Protein AF-A0A957G7D9-F1 (afdb_monomer)

Foldseek 3Di:
DPPVVVVVVLVVLLVVVLVVVNQSLLVQLVVCVVVVPDQLLRSVVVSVVSSVVSVVVSVVVCCVPPVDDPPCCVVVVVVCVVCVVVCCVCVPPPDDSVVSVVVSVVVNVVSVVVVVVD

Radius of gyration: 15.6 Å; Cα contacts (8 Å, |Δi|>4): 62; chains: 1; bounding box: 36×34×32 Å

pLDDT: mean 75.77, std 7.07, range [49.81, 90.19]

Mean predicted aligned error: 8.88 Å

Solvent-accessible surface area (backbone atoms only — not comparable to full-atom values): 6607 Å² total; per-residue (Å²): 130,62,70,68,59,56,51,51,53,51,50,52,47,43,53,55,21,50,74,69,69,71,40,34,27,64,61,50,36,56,51,33,50,76,69,65,75,38,56,70,73,53,28,52,52,53,24,50,53,48,28,50,53,45,50,50,52,50,50,52,50,39,57,74,75,54,75,74,73,64,98,56,49,83,69,47,50,60,52,51,51,50,52,50,50,52,49,51,52,44,58,74,74,70,55,52,71,70,56,52,46,50,53,52,51,50,52,38,52,50,50,52,49,38,66,77,76,101

Structure (mmCIF, N/CA/C/O backbone):
data_AF-A0A957G7D9-F1
#
_entry.id   AF-A0A957G7D9-F1
#
loop_
_atom_site.group_PDB
_atom_site.id
_atom_site.type_symbol
_atom_site.label_atom_id
_atom_site.label_alt_id
_atom_site.label_comp_id
_atom_site.label_asym_id
_atom_site.label_entity_id
_atom_site.label_seq_id
_atom_site.pdbx_PDB_ins_code
_atom_site.Cartn_x
_atom_site.Cartn_y
_atom_site.Cartn_z
_atom_site.occupancy
_atom_site.B_iso_or_equiv
_atom_site.auth_seq_id
_atom_site.auth_comp_id
_atom_site.a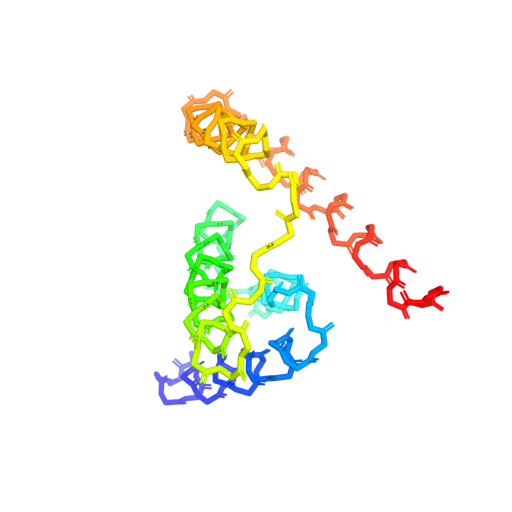uth_asym_id
_atom_site.auth_atom_id
_atom_site.pdbx_PDB_model_num
ATOM 1 N N . MET A 1 1 ? -15.044 -14.490 12.730 1.00 57.16 1 MET A N 1
ATOM 2 C CA . MET A 1 1 ? -14.709 -15.382 11.598 1.00 57.16 1 MET A CA 1
ATOM 3 C C . MET A 1 1 ? -13.715 -16.416 12.082 1.00 57.16 1 MET A C 1
ATOM 5 O O . MET A 1 1 ? -12.820 -16.035 12.832 1.00 57.16 1 MET A O 1
ATOM 9 N N . PRO A 1 2 ? -13.861 -17.691 11.706 1.00 79.69 2 PRO A N 1
ATOM 10 C CA . PRO A 1 2 ? -12.834 -18.677 11.999 1.00 79.69 2 PRO A CA 1
ATOM 11 C C . PRO A 1 2 ? -11.543 -18.348 11.230 1.00 79.69 2 PRO A C 1
ATOM 13 O O . PRO A 1 2 ? -11.594 -17.887 10.089 1.00 79.69 2 PRO A O 1
ATOM 16 N N . LEU A 1 3 ? -10.388 -18.572 11.864 1.00 77.12 3 LEU A N 1
ATOM 17 C CA . LEU A 1 3 ? -9.066 -18.159 11.367 1.00 77.12 3 LEU A CA 1
ATOM 18 C C . LEU A 1 3 ? -8.775 -18.680 9.946 1.00 77.12 3 LEU A C 1
ATOM 20 O O . LEU A 1 3 ? -8.244 -17.957 9.109 1.00 77.12 3 LEU A O 1
ATOM 24 N N . TRP A 1 4 ? -9.187 -19.915 9.656 1.00 78.06 4 TRP A N 1
ATOM 25 C CA . TRP A 1 4 ? 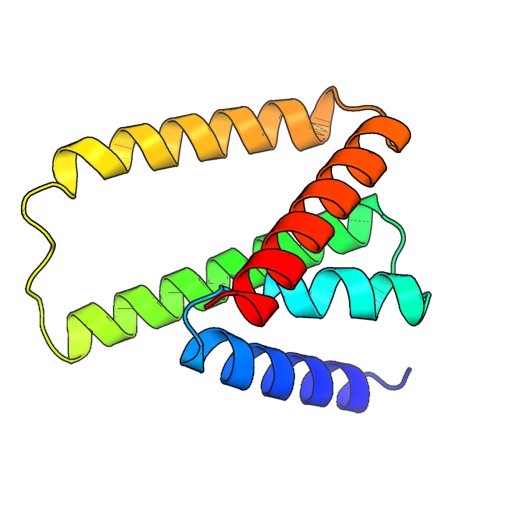-8.995 -20.553 8.353 1.00 78.06 4 TRP A CA 1
ATOM 26 C C . TRP A 1 4 ? -9.735 -19.836 7.215 1.00 78.06 4 TRP A C 1
ATOM 28 O O . TRP A 1 4 ? -9.204 -19.741 6.111 1.00 78.06 4 TRP A O 1
ATOM 38 N N . ALA A 1 5 ? -10.919 -19.267 7.476 1.00 79.06 5 ALA A N 1
ATOM 39 C CA . ALA A 1 5 ? -11.686 -18.537 6.466 1.00 79.06 5 ALA A CA 1
ATOM 40 C C . ALA A 1 5 ? -11.003 -17.211 6.120 1.00 79.06 5 ALA A C 1
ATOM 42 O O . ALA A 1 5 ? -10.901 -16.846 4.952 1.00 79.06 5 ALA A O 1
ATOM 43 N N . ALA A 1 6 ? -10.480 -16.515 7.134 1.00 75.44 6 ALA A N 1
ATOM 44 C CA . ALA A 1 6 ? -9.736 -15.274 6.943 1.00 75.44 6 ALA A CA 1
ATOM 45 C C . ALA A 1 6 ? -8.439 -15.502 6.146 1.00 75.44 6 ALA A C 1
ATOM 47 O O . ALA A 1 6 ? -8.114 -14.704 5.267 1.00 75.44 6 ALA A O 1
ATOM 48 N N . LEU A 1 7 ? -7.735 -16.610 6.408 1.00 79.31 7 LEU A N 1
ATOM 49 C CA . LEU A 1 7 ? -6.527 -16.992 5.670 1.00 79.31 7 LEU A CA 1
ATOM 50 C C . LEU A 1 7 ? -6.825 -17.309 4.199 1.00 79.31 7 LEU A C 1
ATOM 52 O O . LEU A 1 7 ? -6.126 -16.807 3.322 1.00 79.31 7 LEU A O 1
ATOM 56 N N . LEU A 1 8 ? -7.882 -18.079 3.920 1.00 83.94 8 LEU A N 1
ATOM 57 C CA . LEU A 1 8 ? -8.302 -18.395 2.549 1.00 83.94 8 LEU A CA 1
ATOM 58 C C . LEU A 1 8 ? -8.688 -17.140 1.762 1.00 83.94 8 LEU A C 1
ATOM 60 O O . LEU A 1 8 ? -8.221 -16.945 0.642 1.00 83.94 8 LEU A O 1
ATOM 64 N N . VAL A 1 9 ? -9.497 -16.263 2.358 1.00 80.12 9 VAL A N 1
ATOM 65 C CA . VAL A 1 9 ? -9.915 -15.004 1.725 1.00 80.12 9 VAL A CA 1
ATOM 66 C C . VAL A 1 9 ? -8.706 -14.102 1.460 1.00 80.12 9 VAL A C 1
ATOM 68 O O . VAL A 1 9 ? -8.567 -13.577 0.356 1.00 80.12 9 VAL A O 1
ATOM 71 N N . GLY A 1 10 ? -7.795 -13.968 2.428 1.00 76.25 10 GLY A N 1
ATOM 72 C CA . GLY A 1 10 ? -6.558 -13.202 2.254 1.00 76.25 10 GLY A CA 1
ATOM 73 C C . GLY A 1 10 ? -5.657 -13.761 1.149 1.00 76.25 10 GLY A C 1
ATOM 74 O O . GLY A 1 10 ? -5.121 -12.988 0.355 1.00 76.25 10 GLY A O 1
ATOM 75 N N . ALA A 1 11 ? -5.536 -15.089 1.052 1.00 79.56 11 ALA A N 1
ATOM 76 C CA . ALA A 1 11 ? -4.746 -15.755 0.019 1.00 79.56 11 ALA A CA 1
ATOM 77 C C . ALA A 1 11 ? -5.335 -15.548 -1.386 1.00 79.56 11 ALA A C 1
ATOM 79 O O . ALA A 1 11 ? -4.606 -15.176 -2.304 1.00 79.56 11 ALA A O 1
ATOM 80 N N . VAL A 1 12 ? -6.653 -15.717 -1.549 1.00 82.12 12 VAL A N 1
ATOM 81 C CA . VAL A 1 12 ? -7.337 -15.512 -2.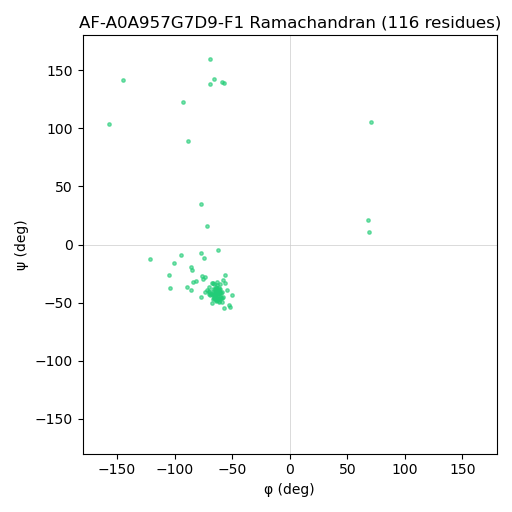837 1.00 82.12 12 VAL A CA 1
ATOM 82 C C . VAL A 1 12 ? -7.240 -14.053 -3.281 1.00 82.12 12 VAL A C 1
ATOM 84 O O . VAL A 1 12 ? -6.864 -13.784 -4.420 1.00 82.12 12 VAL A O 1
ATOM 87 N N . ILE A 1 13 ? -7.511 -13.099 -2.384 1.00 78.81 13 ILE A N 1
ATOM 88 C CA . ILE A 1 13 ? -7.410 -11.666 -2.701 1.00 78.81 13 ILE A CA 1
ATOM 89 C C . ILE A 1 13 ? -5.966 -11.279 -3.041 1.00 78.81 13 ILE A C 1
ATOM 91 O O . ILE A 1 13 ? -5.743 -10.471 -3.943 1.00 78.81 13 ILE A O 1
ATOM 95 N N . GLY A 1 14 ? -4.984 -11.861 -2.348 1.00 73.25 14 GLY A N 1
ATOM 96 C CA . GLY A 1 14 ? -3.564 -11.620 -2.613 1.00 73.25 14 GLY A CA 1
ATOM 97 C C . GLY A 1 14 ? -3.147 -12.111 -3.978 1.00 73.25 14 GLY A C 1
ATOM 98 O O . GLY A 1 14 ? -2.544 -11.360 -4.736 1.00 73.25 14 GLY A O 1
ATOM 99 N N . LEU A 1 15 ? -3.555 -13.325 -4.326 1.00 76.81 15 LEU A N 1
ATOM 100 C CA . LEU A 1 15 ? -3.259 -13.911 -5.623 1.00 76.81 15 LEU A CA 1
ATOM 101 C C . LEU A 1 15 ? -3.923 -13.121 -6.760 1.00 76.81 15 LEU A C 1
ATOM 103 O O . LEU A 1 15 ? -3.243 -12.729 -7.706 1.00 76.81 15 LEU A O 1
ATOM 107 N N . VAL A 1 16 ? -5.218 -12.807 -6.639 1.00 75.19 16 VAL A N 1
ATOM 108 C CA . VAL A 1 16 ? -5.958 -12.033 -7.652 1.00 75.19 16 VAL A CA 1
ATOM 109 C C . VAL A 1 16 ? -5.367 -10.637 -7.811 1.00 75.19 16 VAL A C 1
ATOM 111 O O . VAL A 1 16 ? -5.110 -10.191 -8.927 1.00 75.19 16 VAL A O 1
ATOM 114 N N . SER A 1 17 ? -5.102 -9.932 -6.713 1.00 70.38 17 SER A N 1
ATOM 115 C CA . SER A 1 17 ? -4.575 -8.579 -6.833 1.00 70.38 17 SER A CA 1
ATOM 116 C C . SER A 1 17 ? -3.098 -8.519 -7.212 1.00 70.38 17 SER A C 1
ATOM 118 O O . SER A 1 17 ? -2.679 -7.504 -7.775 1.00 70.38 17 SER A O 1
ATOM 120 N N . GLY A 1 18 ? -2.318 -9.547 -6.878 1.00 67.50 18 GLY A N 1
ATOM 121 C CA . GLY A 1 18 ? -0.946 -9.704 -7.344 1.00 67.50 18 GLY A CA 1
ATOM 122 C C . GLY A 1 18 ? -0.908 -9.901 -8.857 1.00 67.50 18 GLY A C 1
ATOM 123 O O . GLY A 1 18 ? -0.171 -9.194 -9.536 1.00 67.50 18 GLY A O 1
ATOM 124 N N . LEU A 1 19 ? -1.780 -10.764 -9.394 1.00 69.06 19 LEU A N 1
ATOM 125 C CA . LEU A 1 19 ? -1.943 -10.964 -10.841 1.00 69.06 19 LEU A CA 1
ATOM 126 C C . LEU A 1 19 ? -2.372 -9.687 -11.573 1.00 69.06 19 LEU A C 1
ATOM 128 O O . LEU A 1 19 ? -1.889 -9.418 -12.667 1.00 69.06 19 L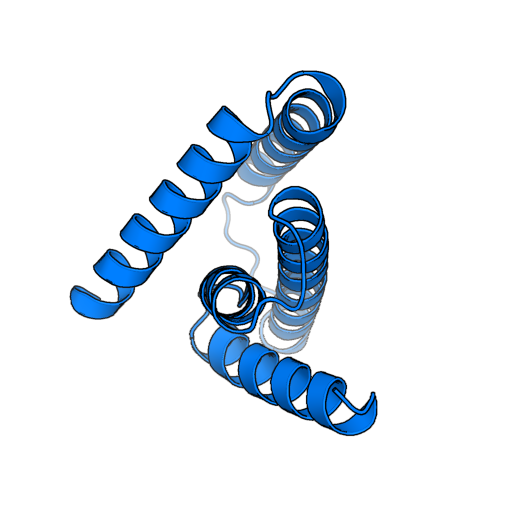EU A O 1
ATOM 132 N N . LEU A 1 20 ? -3.248 -8.883 -10.966 1.00 68.31 20 LEU A N 1
ATOM 133 C CA . LEU A 1 20 ? -3.684 -7.604 -11.537 1.00 68.31 20 LEU A CA 1
ATOM 134 C C . LEU A 1 20 ? -2.619 -6.494 -11.432 1.00 68.31 20 LEU A C 1
ATOM 136 O O . LEU A 1 20 ? -2.790 -5.432 -12.024 1.00 68.31 20 LEU A O 1
ATOM 140 N N . GLY A 1 21 ? -1.540 -6.692 -10.665 1.00 61.41 21 GLY A N 1
ATOM 141 C CA . GLY A 1 21 ? -0.482 -5.690 -10.472 1.00 61.41 21 GLY A CA 1
ATOM 142 C C . GLY A 1 21 ? -0.902 -4.454 -9.662 1.00 61.41 21 GLY A C 1
ATOM 143 O O . GLY A 1 21 ? -0.167 -3.472 -9.605 1.00 61.41 21 GLY A O 1
ATOM 144 N N . ILE A 1 22 ? -2.079 -4.485 -9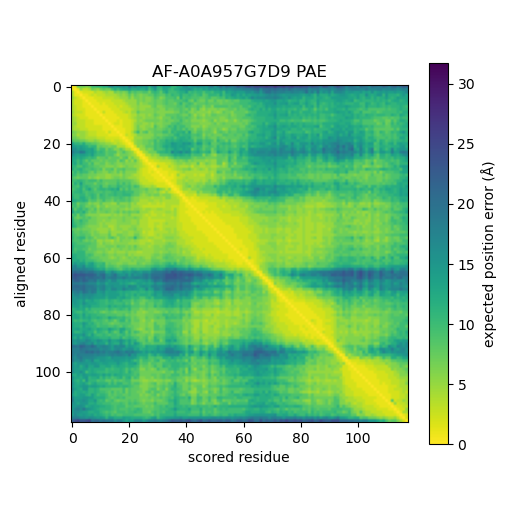.027 1.00 64.38 22 ILE A N 1
ATOM 145 C CA . ILE A 1 22 ? -2.675 -3.337 -8.320 1.00 64.38 22 ILE A CA 1
ATOM 146 C C . ILE A 1 22 ? -2.173 -3.234 -6.863 1.00 64.38 22 ILE A C 1
ATOM 148 O O . ILE A 1 22 ? -2.245 -2.169 -6.255 1.00 64.38 22 ILE A O 1
ATOM 152 N N . GLY A 1 23 ? -1.626 -4.323 -6.304 1.00 59.56 23 GLY A N 1
ATOM 153 C CA . GLY A 1 23 ? -1.270 -4.423 -4.884 1.00 59.56 23 GLY A CA 1
ATOM 154 C C . GLY A 1 23 ? -2.532 -4.490 -4.019 1.00 59.56 23 GLY A C 1
ATOM 155 O O . GLY A 1 23 ? -3.225 -3.494 -3.823 1.00 59.56 23 GLY A O 1
ATOM 156 N N . GLY A 1 24 ? -2.873 -5.670 -3.489 1.00 59.44 24 GLY A N 1
ATOM 157 C CA . GLY A 1 24 ? -4.258 -5.972 -3.068 1.00 59.44 24 GLY A CA 1
ATOM 158 C C . GLY A 1 24 ? -4.808 -5.299 -1.835 1.00 59.44 24 GLY A C 1
ATOM 159 O O . GLY A 1 24 ? -5.885 -5.663 -1.370 1.00 59.44 24 GLY A O 1
ATOM 160 N N . GLY A 1 25 ? -4.149 -4.245 -1.375 1.00 62.41 25 GLY A N 1
ATOM 161 C CA . GLY A 1 25 ? -4.726 -3.331 -0.416 1.00 62.41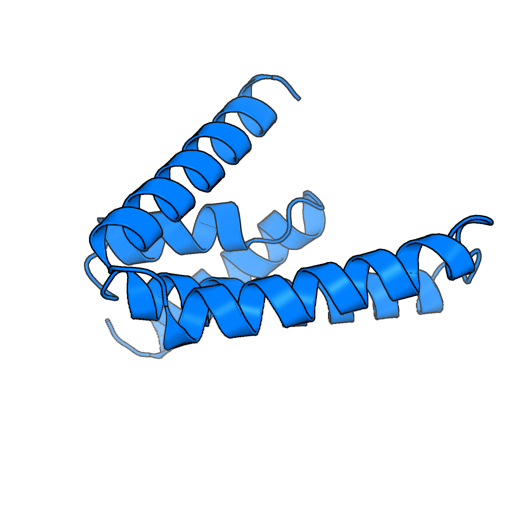 25 GLY A CA 1
ATOM 162 C C . GLY A 1 25 ? -6.038 -2.680 -0.881 1.00 62.41 25 GLY A C 1
ATOM 163 O O . GLY A 1 25 ? -6.912 -2.433 -0.048 1.00 62.41 25 GLY A O 1
ATOM 164 N N . ILE A 1 26 ? -6.221 -2.470 -2.191 1.00 67.00 26 ILE A N 1
ATOM 165 C CA . ILE A 1 26 ? -7.451 -1.871 -2.747 1.00 67.00 26 ILE A CA 1
ATOM 166 C C . ILE A 1 26 ? -8.671 -2.782 -2.537 1.00 67.00 26 ILE A C 1
ATOM 168 O O . ILE A 1 26 ? -9.760 -2.287 -2.268 1.00 67.00 26 ILE A O 1
ATOM 172 N N . PHE A 1 27 ? -8.486 -4.104 -2.572 1.00 69.69 27 PHE A N 1
ATOM 173 C CA . PHE A 1 27 ? -9.553 -5.078 -2.314 1.00 69.69 27 PHE A CA 1
ATOM 174 C C . PHE A 1 27 ? -9.688 -5.449 -0.838 1.00 69.69 27 PHE A C 1
ATOM 176 O O . PHE A 1 27 ? -10.801 -5.627 -0.345 1.00 69.69 27 PHE A O 1
ATOM 183 N N . LEU A 1 28 ? -8.572 -5.536 -0.110 1.00 71.75 28 LEU A N 1
ATOM 184 C CA . LEU A 1 28 ? -8.578 -5.947 1.294 1.00 71.75 28 LEU A CA 1
ATOM 185 C C . LEU A 1 28 ? -9.175 -4.866 2.213 1.00 71.75 28 LEU A C 1
ATOM 187 O O . LEU A 1 28 ? -9.929 -5.175 3.133 1.00 71.75 28 LEU A O 1
ATOM 191 N N . GLY A 1 29 ? -8.869 -3.592 1.943 1.00 74.31 29 GLY A N 1
ATOM 192 C CA . GLY A 1 29 ? -9.346 -2.446 2.720 1.00 74.31 29 GLY A CA 1
ATOM 193 C C . GLY A 1 29 ? -10.876 -2.320 2.846 1.00 74.31 29 GLY A C 1
ATOM 194 O O . GLY A 1 29 ? -11.379 -2.248 3.972 1.00 74.31 29 GLY A O 1
ATOM 195 N N . PRO A 1 30 ? -11.643 -2.292 1.739 1.00 69.62 30 PRO A N 1
ATOM 196 C CA . PRO A 1 30 ? -13.091 -2.179 1.782 1.00 69.62 30 PRO A CA 1
ATOM 197 C C . PRO A 1 30 ? -13.705 -3.462 2.325 1.00 69.62 30 PRO A C 1
ATOM 199 O O . PRO A 1 30 ? -14.641 -3.374 3.105 1.00 69.62 30 PRO A O 1
ATOM 202 N N . LEU A 1 31 ? -13.153 -4.633 2.004 1.00 74.50 31 LEU A N 1
ATOM 203 C CA . LEU A 1 31 ? -13.679 -5.913 2.473 1.00 74.50 31 LEU A CA 1
ATOM 204 C C . LEU A 1 31 ? -13.577 -6.045 4.001 1.00 74.50 31 LEU A C 1
ATOM 206 O O . LEU A 1 31 ? -14.550 -6.428 4.643 1.00 74.50 31 LEU A O 1
ATOM 210 N N . LEU A 1 32 ? -12.461 -5.616 4.604 1.00 74.12 32 LEU A N 1
ATOM 211 C CA . LEU A 1 32 ? -12.297 -5.560 6.064 1.00 74.12 32 LEU A CA 1
ATOM 212 C C . LEU A 1 32 ? -13.267 -4.579 6.744 1.00 74.12 32 LEU A C 1
ATOM 214 O O . LEU A 1 32 ? -13.751 -4.862 7.841 1.00 74.12 32 LEU A O 1
ATOM 218 N N . LEU A 1 33 ? -13.554 -3.439 6.105 1.00 73.06 33 LEU A N 1
ATOM 219 C CA . LEU A 1 33 ? -14.478 -2.425 6.628 1.00 73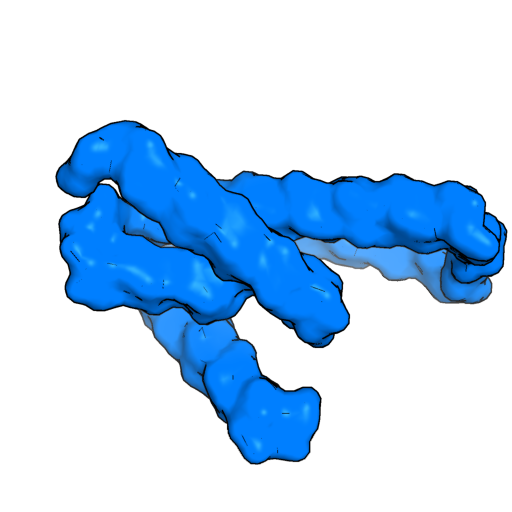.06 33 LEU A CA 1
ATOM 220 C C . LEU A 1 33 ? -15.952 -2.814 6.456 1.00 73.06 33 LEU A C 1
ATOM 222 O O . LEU A 1 33 ? -16.722 -2.678 7.402 1.00 73.06 33 LEU A O 1
ATOM 226 N N . LEU A 1 34 ? -16.340 -3.305 5.276 1.00 71.94 34 LEU A N 1
ATOM 227 C CA . LEU A 1 34 ? -17.697 -3.769 4.961 1.00 71.94 34 LEU A CA 1
ATOM 228 C C . LEU A 1 34 ? -18.073 -4.991 5.792 1.00 71.94 34 LEU A C 1
ATOM 230 O O . LEU A 1 34 ? -19.203 -5.085 6.260 1.00 71.94 34 LEU A O 1
ATOM 234 N N . ALA A 1 35 ? -17.125 -5.900 6.016 1.00 72.88 35 ALA A N 1
ATOM 235 C CA . ALA A 1 35 ? -17.356 -7.060 6.861 1.00 72.88 35 ALA A CA 1
ATOM 236 C C . ALA A 1 35 ? -17.315 -6.725 8.367 1.00 72.88 35 ALA A C 1
ATOM 238 O O . ALA A 1 35 ? -17.630 -7.582 9.192 1.00 72.88 35 ALA A O 1
ATOM 239 N N . GLY A 1 36 ? -16.936 -5.494 8.741 1.00 71.75 36 GLY A N 1
ATOM 240 C CA . GLY A 1 36 ? -16.853 -5.043 10.132 1.00 71.75 36 GLY A CA 1
ATOM 241 C C . GLY A 1 36 ? -15.747 -5.726 10.943 1.00 71.75 36 GLY A C 1
ATOM 242 O O . GLY A 1 36 ? -15.828 -5.779 12.166 1.00 71.75 36 GLY A O 1
ATOM 243 N N . TRP A 1 37 ? -14.728 -6.287 10.284 1.00 73.25 37 TRP A N 1
ATOM 244 C CA . TRP A 1 37 ? -13.697 -7.108 10.937 1.00 73.25 37 TRP A CA 1
ATOM 245 C C . TRP A 1 37 ? -12.557 -6.292 11.542 1.00 73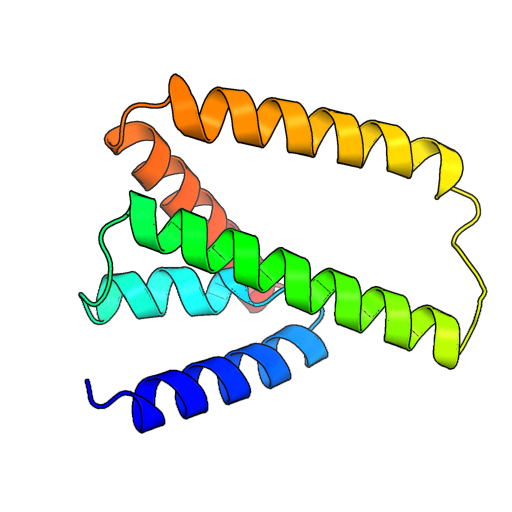.25 37 TRP A C 1
ATOM 247 O O . TRP A 1 37 ? -11.853 -6.784 12.420 1.00 73.25 37 TRP A O 1
ATOM 257 N N . ALA A 1 38 ? -12.358 -5.061 11.073 1.00 72.31 38 ALA A N 1
ATOM 258 C CA . ALA A 1 38 ? -11.300 -4.183 11.548 1.00 72.31 38 ALA A CA 1
ATOM 259 C C . ALA A 1 38 ? -11.763 -2.721 11.548 1.00 72.31 38 ALA A C 1
ATOM 261 O O . ALA A 1 38 ? -12.460 -2.264 10.640 1.00 72.31 38 ALA A O 1
ATOM 262 N N . GLY A 1 39 ? -11.348 -1.966 12.569 1.00 75.38 39 GLY A N 1
ATOM 263 C CA . GLY A 1 39 ? -11.518 -0.514 12.584 1.00 75.38 39 GLY A CA 1
ATOM 264 C C . GLY A 1 39 ? -10.609 0.161 11.554 1.00 75.38 39 GLY A C 1
ATOM 265 O O . GLY A 1 39 ? -9.580 -0.387 11.172 1.00 75.38 39 GLY A O 1
ATOM 266 N N . THR A 1 40 ? -10.923 1.393 11.149 1.00 72.19 40 THR A N 1
ATOM 267 C CA . THR A 1 40 ? -10.232 2.108 10.056 1.00 72.19 40 THR A CA 1
ATOM 268 C C . THR A 1 40 ? -8.706 2.108 10.179 1.00 72.19 40 THR A C 1
ATOM 270 O O . THR A 1 40 ? -8.001 1.865 9.203 1.00 72.19 40 THR A O 1
ATOM 273 N N . ARG A 1 41 ? -8.183 2.351 11.387 1.00 72.44 41 ARG A N 1
ATOM 274 C CA . ARG A 1 41 ? -6.736 2.365 11.659 1.00 72.44 41 ARG A CA 1
ATOM 275 C C . ARG A 1 41 ? -6.103 0.979 11.496 1.00 72.44 41 ARG A C 1
ATOM 277 O O . ARG A 1 41 ? -4.999 0.868 10.975 1.00 72.44 41 ARG A O 1
ATOM 284 N N . GLN A 1 42 ? -6.815 -0.061 11.915 1.00 76.94 42 GLN A N 1
ATOM 285 C CA . GLN A 1 42 ? -6.365 -1.446 11.838 1.00 76.94 42 GLN A CA 1
ATOM 286 C C . GLN A 1 42 ? -6.418 -1.954 10.395 1.00 76.94 42 GLN A C 1
ATOM 288 O O . GLN A 1 42 ? -5.447 -2.546 9.934 1.00 76.94 42 GLN A O 1
ATOM 293 N N . THR A 1 43 ? -7.476 -1.612 9.652 1.00 79.00 43 THR A N 1
ATOM 294 C CA . THR A 1 43 ? -7.566 -1.839 8.206 1.00 79.00 43 THR A CA 1
ATOM 295 C C . THR A 1 43 ? -6.346 -1.264 7.502 1.00 79.00 43 THR A C 1
ATOM 297 O O . THR A 1 43 ? -5.649 -2.001 6.826 1.00 79.00 43 THR A O 1
ATOM 300 N N . MET A 1 44 ? -6.004 0.007 7.730 1.00 74.00 44 MET A N 1
ATOM 301 C CA . MET A 1 44 ? -4.840 0.619 7.078 1.00 74.00 44 MET A CA 1
ATOM 302 C C . MET A 1 44 ? -3.508 -0.051 7.409 1.00 74.00 44 MET A C 1
ATOM 304 O O . MET A 1 44 ? -2.678 -0.192 6.514 1.00 74.00 44 MET A O 1
ATOM 308 N N . GLY A 1 45 ? -3.317 -0.509 8.648 1.00 80.44 45 GLY A N 1
ATOM 309 C CA . GLY A 1 45 ? -2.132 -1.283 9.019 1.00 80.44 45 GLY A CA 1
ATOM 310 C C . GLY A 1 45 ? -2.046 -2.619 8.275 1.00 80.44 45 GLY A C 1
ATOM 311 O O . GLY A 1 45 ? -1.009 -2.932 7.691 1.00 80.44 45 GLY A O 1
ATOM 312 N N . ILE A 1 46 ? -3.147 -3.377 8.241 1.00 81.38 46 ILE A N 1
ATOM 313 C CA . ILE A 1 46 ? -3.217 -4.674 7.547 1.00 81.38 46 ILE A CA 1
ATOM 314 C C . ILE A 1 46 ? -3.009 -4.479 6.041 1.00 81.38 46 ILE A C 1
ATOM 316 O O . ILE A 1 46 ? -2.204 -5.179 5.432 1.00 81.38 46 ILE A O 1
ATOM 320 N N . THR A 1 47 ? -3.683 -3.495 5.448 1.00 76.88 47 THR A N 1
ATOM 321 C CA . THR A 1 47 ? -3.561 -3.127 4.035 1.00 76.88 47 THR A CA 1
ATOM 322 C C . THR A 1 47 ? -2.118 -2.766 3.670 1.00 76.88 47 THR A C 1
ATOM 324 O O . THR A 1 47 ? -1.613 -3.243 2.657 1.00 76.88 47 THR A O 1
ATOM 327 N N . ALA A 1 48 ? -1.429 -1.969 4.494 1.00 79.44 48 ALA A N 1
ATOM 328 C CA . ALA A 1 48 ? -0.037 -1.589 4.254 1.00 79.44 48 ALA A CA 1
ATOM 329 C C . ALA A 1 48 ? 0.917 -2.792 4.330 1.00 79.44 48 ALA A C 1
ATOM 331 O O . ALA A 1 48 ? 1.741 -2.976 3.434 1.00 79.44 48 ALA A O 1
ATOM 332 N N . ALA A 1 49 ? 0.771 -3.644 5.351 1.00 83.38 49 ALA A N 1
ATOM 333 C CA . ALA A 1 49 ? 1.557 -4.873 5.472 1.00 83.38 49 ALA A CA 1
ATOM 334 C C . ALA A 1 49 ? 1.320 -5.813 4.278 1.00 83.38 49 ALA A C 1
ATOM 336 O O . ALA A 1 49 ? 2.258 -6.380 3.723 1.00 83.38 49 ALA A O 1
ATOM 337 N N . PHE A 1 50 ? 0.070 -5.926 3.835 1.00 79.25 50 PHE A N 1
ATOM 338 C CA . PHE A 1 50 ? -0.303 -6.742 2.690 1.00 79.25 50 PHE A CA 1
ATOM 339 C C . PHE A 1 50 ? 0.306 -6.236 1.378 1.00 79.25 50 PHE A C 1
ATOM 341 O O . PHE A 1 50 ? 0.831 -7.029 0.595 1.00 79.25 50 PHE A O 1
ATOM 348 N N . VAL A 1 51 ? 0.262 -4.921 1.142 1.00 79.25 51 VAL A N 1
ATOM 349 C CA . VAL A 1 51 ? 0.899 -4.291 -0.023 1.00 79.25 51 VAL A CA 1
ATOM 350 C C . VAL A 1 51 ? 2.411 -4.501 0.015 1.00 79.25 51 VAL A C 1
ATOM 352 O O . VAL A 1 51 ? 2.986 -4.851 -1.010 1.00 79.25 51 VAL A O 1
ATOM 355 N N . LEU A 1 52 ? 3.052 -4.371 1.180 1.00 82.88 52 LEU A N 1
ATOM 356 C CA . LEU A 1 52 ? 4.490 -4.605 1.329 1.00 82.88 52 LEU A CA 1
ATOM 357 C C . LEU A 1 52 ? 4.882 -6.034 0.929 1.00 82.88 52 LEU A C 1
ATOM 359 O O . LEU A 1 52 ? 5.798 -6.215 0.128 1.00 82.88 52 LEU A O 1
ATOM 363 N N . VAL A 1 53 ? 4.173 -7.039 1.451 1.00 82.81 53 VAL A N 1
ATOM 364 C CA . VAL A 1 53 ? 4.450 -8.453 1.152 1.00 82.81 53 VAL A CA 1
ATOM 365 C C . VAL A 1 53 ? 4.219 -8.761 -0.329 1.00 82.81 53 VAL A C 1
ATOM 367 O O . VAL A 1 53 ? 5.050 -9.424 -0.945 1.00 82.81 53 VAL A O 1
ATOM 370 N N . ASN A 1 54 ? 3.143 -8.241 -0.930 1.00 80.06 54 ASN A N 1
ATOM 371 C CA . ASN A 1 54 ? 2.875 -8.430 -2.360 1.00 80.06 54 ASN A CA 1
ATOM 372 C C . ASN A 1 54 ? 3.929 -7.757 -3.244 1.00 80.06 54 ASN A C 1
ATOM 374 O O . ASN A 1 54 ? 4.394 -8.364 -4.203 1.00 80.06 54 ASN A O 1
ATOM 378 N N . SER A 1 55 ? 4.344 -6.533 -2.913 1.00 77.81 55 SER A N 1
ATOM 379 C CA . SER A 1 55 ? 5.401 -5.832 -3.647 1.00 77.81 55 SER A CA 1
ATOM 380 C C . SER A 1 55 ? 6.745 -6.547 -3.528 1.00 77.81 55 SER A C 1
ATOM 382 O O . SER A 1 55 ? 7.461 -6.656 -4.519 1.00 77.81 55 SER A O 1
ATOM 384 N N . ALA A 1 56 ? 7.081 -7.081 -2.348 1.00 84.38 56 ALA A N 1
ATOM 385 C CA . ALA A 1 56 ? 8.289 -7.881 -2.156 1.00 84.38 56 ALA A CA 1
ATOM 386 C C . ALA A 1 56 ? 8.246 -9.173 -2.987 1.00 84.38 56 ALA A C 1
ATOM 388 O O . ALA A 1 56 ? 9.208 -9.481 -3.687 1.00 84.38 56 ALA A O 1
ATOM 389 N N . ALA A 1 57 ? 7.121 -9.894 -2.969 1.00 83.12 57 ALA A N 1
ATOM 390 C CA . ALA A 1 57 ? 6.930 -11.090 -3.786 1.00 83.12 57 ALA A CA 1
ATOM 391 C C . ALA A 1 57 ? 6.997 -10.777 -5.292 1.00 83.12 57 ALA A C 1
ATOM 393 O O . ALA A 1 57 ? 7.657 -11.497 -6.038 1.00 83.12 57 ALA A O 1
ATOM 394 N N . GLY A 1 58 ? 6.379 -9.677 -5.732 1.00 79.75 58 GLY A N 1
ATOM 395 C CA . GLY A 1 58 ? 6.430 -9.215 -7.119 1.00 79.75 58 GLY A CA 1
ATOM 396 C C . GLY A 1 58 ? 7.841 -8.820 -7.558 1.00 79.75 58 GLY A C 1
ATOM 397 O O . GLY A 1 58 ? 8.269 -9.189 -8.649 1.00 79.75 58 GLY A O 1
ATOM 398 N N . LEU A 1 59 ? 8.598 -8.140 -6.690 1.00 81.44 59 LEU A N 1
ATOM 399 C CA . LEU A 1 59 ? 9.994 -7.789 -6.953 1.00 81.44 59 LEU A CA 1
ATOM 400 C C . LEU A 1 59 ? 10.881 -9.037 -7.046 1.00 81.44 59 LEU A C 1
ATOM 402 O O . LEU A 1 59 ? 11.682 -9.143 -7.970 1.00 81.44 59 LEU A O 1
ATOM 406 N N . LEU A 1 60 ? 10.720 -9.996 -6.129 1.00 84.00 60 LEU A N 1
ATOM 407 C CA . LEU A 1 60 ? 11.435 -11.275 -6.182 1.00 84.00 60 LEU A CA 1
ATOM 408 C C . LEU A 1 60 ? 11.088 -12.064 -7.452 1.00 84.00 60 LEU A C 1
ATOM 410 O O . LEU A 1 60 ? 11.985 -12.608 -8.092 1.00 84.00 60 LEU A O 1
ATOM 414 N N . GLY A 1 61 ? 9.814 -12.081 -7.852 1.00 83.25 61 GLY A N 1
ATOM 415 C CA . GLY A 1 61 ? 9.371 -12.696 -9.105 1.00 83.25 61 GLY A CA 1
ATOM 416 C C . GLY A 1 61 ? 9.988 -12.037 -10.341 1.00 83.25 61 GLY 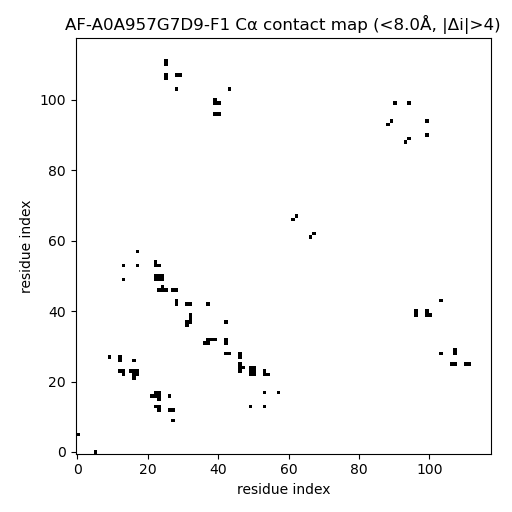A C 1
ATOM 417 O O . GLY A 1 61 ? 10.451 -12.734 -11.245 1.00 83.25 61 GLY A O 1
ATOM 418 N N . LEU A 1 62 ? 10.068 -10.702 -10.362 1.00 79.31 62 LEU A N 1
ATOM 419 C CA . LEU A 1 62 ? 10.734 -9.957 -11.432 1.00 79.31 62 LEU A CA 1
ATOM 420 C C . LEU A 1 62 ? 12.219 -10.328 -11.516 1.00 79.31 62 LEU A C 1
ATOM 422 O O . LEU A 1 62 ? 12.695 -10.695 -12.587 1.00 79.31 62 LEU A O 1
ATOM 426 N N . LEU A 1 63 ? 12.927 -10.314 -10.382 1.00 82.00 63 LEU A N 1
ATOM 427 C CA . LEU A 1 63 ? 14.344 -10.685 -10.309 1.00 82.00 63 LEU A CA 1
ATOM 428 C C . LEU A 1 63 ? 14.602 -12.134 -10.755 1.00 82.00 63 LEU A C 1
ATOM 430 O O . LEU A 1 63 ? 15.639 -12.400 -11.357 1.00 82.00 63 LEU A O 1
ATOM 434 N N . ALA A 1 64 ? 13.666 -13.052 -10.493 1.00 82.06 64 ALA A N 1
ATOM 435 C CA . ALA A 1 64 ? 13.773 -14.452 -10.899 1.00 82.06 64 ALA A CA 1
ATOM 436 C C . ALA A 1 64 ? 13.522 -14.685 -12.401 1.00 82.06 64 ALA A C 1
ATOM 438 O O . ALA A 1 64 ? 14.070 -15.630 -12.963 1.00 82.06 64 ALA A O 1
ATOM 439 N N . THR A 1 65 ? 12.699 -13.852 -13.051 1.00 77.94 65 THR A N 1
ATOM 440 C CA . THR A 1 65 ? 12.237 -14.096 -14.434 1.00 77.94 65 THR A CA 1
ATOM 441 C C . THR A 1 65 ? 12.956 -13.220 -15.464 1.00 77.94 65 THR A C 1
ATOM 443 O O . THR A 1 65 ? 13.250 -13.676 -16.567 1.00 77.94 65 THR A O 1
ATOM 446 N N . ALA A 1 66 ? 13.252 -11.965 -15.121 1.00 71.25 66 ALA A N 1
ATOM 447 C CA . ALA A 1 66 ? 13.982 -11.030 -15.971 1.00 71.25 66 ALA A CA 1
ATOM 448 C C . ALA A 1 66 ? 14.638 -9.938 -15.103 1.00 71.25 66 ALA A C 1
ATOM 450 O O . ALA A 1 66 ? 13.959 -8.994 -14.692 1.00 71.25 66 ALA A O 1
ATOM 451 N N . PRO A 1 67 ? 15.960 -9.988 -14.854 1.00 67.94 67 PRO A N 1
ATOM 452 C CA . PRO A 1 67 ? 16.663 -9.026 -14.001 1.00 67.94 67 PRO A CA 1
ATOM 453 C C . PRO A 1 67 ? 16.918 -7.686 -14.716 1.00 67.94 67 PRO A C 1
ATOM 455 O O . PRO A 1 67 ? 17.948 -7.044 -14.520 1.00 67.94 67 PRO A O 1
ATOM 458 N N . VAL A 1 68 ? 16.000 -7.252 -15.579 1.00 69.06 68 VAL A N 1
ATOM 459 C CA . VAL A 1 68 ? 16.077 -5.950 -16.239 1.00 69.06 68 VAL A CA 1
ATOM 460 C C . VAL A 1 68 ? 15.385 -4.946 -15.328 1.00 69.06 68 VAL A C 1
ATOM 462 O O . VAL A 1 68 ? 14.175 -4.736 -15.405 1.00 69.06 68 VAL A O 1
ATOM 465 N N . LEU A 1 69 ? 16.151 -4.347 -14.416 1.00 71.00 69 LEU A N 1
ATOM 466 C CA . LEU A 1 69 ? 15.632 -3.228 -13.640 1.00 71.00 69 LEU A CA 1
ATOM 467 C C . LEU A 1 69 ? 15.449 -2.017 -14.573 1.00 71.00 69 LEU A C 1
ATOM 469 O O . LEU A 1 69 ? 16.327 -1.744 -15.396 1.00 71.00 69 LEU A O 1
ATOM 473 N N . PRO A 1 70 ? 14.340 -1.265 -14.456 1.00 71.69 70 PRO A N 1
ATOM 474 C CA . PRO A 1 70 ? 14.130 -0.074 -15.264 1.00 71.69 70 PRO A CA 1
ATOM 475 C C . PRO A 1 70 ? 15.281 0.926 -15.073 1.00 71.69 70 PRO A C 1
ATOM 477 O O . PRO A 1 70 ? 15.678 1.170 -13.929 1.00 71.69 70 PRO A O 1
ATOM 480 N N . PRO A 1 71 ? 15.767 1.586 -16.141 1.00 73.69 71 PRO A N 1
ATOM 481 C CA . PRO A 1 71 ? 16.908 2.507 -16.071 1.00 73.69 71 PRO A CA 1
ATOM 482 C C . PRO A 1 71 ? 16.685 3.746 -15.178 1.00 73.69 71 PRO A C 1
ATOM 484 O O . PRO A 1 71 ? 17.612 4.512 -14.946 1.00 73.69 71 PRO A O 1
ATOM 487 N N . GLY A 1 72 ? 15.482 3.939 -14.623 1.00 78.31 72 GLY A N 1
ATOM 488 C CA . GLY A 1 72 ? 15.180 4.979 -13.638 1.00 78.31 72 GLY A CA 1
ATOM 489 C C . GLY A 1 72 ? 15.264 4.539 -12.173 1.00 78.31 72 GLY A C 1
ATOM 490 O O . GLY A 1 72 ? 15.192 5.395 -11.299 1.00 78.31 72 GLY A O 1
ATOM 491 N N . ILE A 1 73 ? 15.416 3.250 -11.852 1.00 80.81 73 ILE A N 1
ATOM 492 C CA . ILE A 1 73 ? 15.181 2.745 -10.485 1.00 80.81 73 ILE A CA 1
ATOM 493 C C . ILE A 1 73 ? 16.020 3.438 -9.402 1.00 80.81 73 ILE A C 1
ATOM 495 O O . ILE A 1 73 ? 15.521 3.671 -8.306 1.00 80.81 73 ILE A O 1
ATOM 499 N N . VAL A 1 74 ? 17.249 3.849 -9.728 1.00 82.31 74 VAL A N 1
ATOM 500 C CA . VAL A 1 74 ? 18.168 4.557 -8.819 1.00 82.31 74 VAL A CA 1
ATOM 501 C C . VAL A 1 74 ? 17.609 5.917 -8.383 1.00 82.31 74 VAL A C 1
ATOM 503 O O . VAL A 1 74 ? 17.833 6.336 -7.253 1.00 82.31 74 VAL A O 1
ATOM 506 N N . LEU A 1 75 ? 16.838 6.586 -9.247 1.00 85.38 75 LEU A N 1
ATOM 507 C CA . LEU A 1 75 ? 16.190 7.865 -8.943 1.00 85.38 75 LEU A CA 1
ATOM 508 C C . LEU A 1 75 ? 14.857 7.674 -8.198 1.00 85.38 75 LEU A C 1
ATOM 510 O O . LEU A 1 75 ? 14.486 8.492 -7.361 1.00 85.38 75 LEU A O 1
ATOM 514 N N . TRP A 1 76 ? 14.138 6.582 -8.474 1.00 83.25 76 TRP A N 1
ATOM 515 C CA . TRP A 1 76 ? 12.822 6.315 -7.883 1.00 83.25 76 TRP A CA 1
ATOM 516 C C . TRP A 1 76 ? 12.934 5.717 -6.475 1.00 83.25 76 TRP A C 1
ATOM 518 O O . TRP A 1 76 ? 12.099 6.008 -5.623 1.00 83.25 76 TRP A O 1
ATOM 528 N N . LEU A 1 77 ? 13.986 4.940 -6.196 1.00 85.31 77 LEU A N 1
ATOM 529 C CA . LEU A 1 77 ? 14.275 4.356 -4.879 1.00 85.31 77 LEU A CA 1
ATOM 530 C C . LEU A 1 77 ? 14.279 5.384 -3.732 1.00 85.31 77 LEU A C 1
ATOM 532 O O . LEU A 1 77 ? 13.528 5.186 -2.774 1.00 85.31 77 LEU A O 1
ATOM 536 N N . PRO A 1 78 ? 15.049 6.490 -3.801 1.00 87.62 78 PRO A N 1
ATOM 537 C CA . PRO A 1 78 ? 15.042 7.497 -2.744 1.00 87.62 78 PRO A CA 1
ATOM 538 C C . PRO A 1 78 ? 13.695 8.224 -2.643 1.00 87.62 78 PRO A C 1
ATOM 540 O O . PRO A 1 78 ? 13.273 8.549 -1.537 1.00 87.62 78 PRO A O 1
ATOM 543 N N . ALA A 1 79 ? 12.980 8.425 -3.756 1.00 88.00 79 ALA A N 1
ATOM 544 C CA . ALA A 1 79 ? 11.649 9.033 -3.740 1.00 88.00 79 ALA A CA 1
ATOM 545 C C . ALA A 1 79 ? 10.613 8.136 -3.034 1.00 88.00 79 ALA A C 1
ATOM 547 O O . ALA A 1 79 ? 9.846 8.617 -2.199 1.00 88.00 79 ALA A O 1
ATOM 548 N N . VAL A 1 80 ? 10.628 6.827 -3.310 1.00 86.25 80 VAL A N 1
ATOM 549 C CA . VAL A 1 80 ? 9.769 5.835 -2.643 1.00 86.25 80 VAL A CA 1
ATOM 550 C C . VAL A 1 80 ? 10.135 5.707 -1.164 1.00 86.25 80 VAL A C 1
ATOM 552 O O . VAL A 1 80 ? 9.240 5.675 -0.321 1.00 86.25 80 VAL A O 1
ATOM 555 N N . ALA A 1 81 ? 11.427 5.690 -0.827 1.00 86.50 81 ALA A N 1
ATOM 556 C CA . ALA A 1 81 ? 11.885 5.627 0.560 1.00 86.50 81 ALA A CA 1
ATOM 557 C C . ALA A 1 81 ? 11.469 6.875 1.358 1.00 86.50 81 ALA A C 1
ATOM 559 O O . ALA A 1 81 ? 10.904 6.751 2.446 1.00 86.50 81 ALA A O 1
ATOM 560 N N . ALA A 1 82 ? 11.677 8.073 0.802 1.00 90.19 82 ALA A N 1
ATOM 561 C CA . ALA A 1 82 ? 11.284 9.329 1.436 1.00 90.19 82 ALA A CA 1
ATOM 562 C C . ALA A 1 82 ? 9.759 9.439 1.577 1.00 90.19 82 ALA A C 1
ATOM 564 O O . ALA A 1 82 ? 9.261 9.763 2.655 1.00 90.19 82 ALA A O 1
ATOM 565 N N . GLY A 1 83 ? 9.009 9.116 0.519 1.00 86.94 83 GLY A N 1
ATOM 566 C CA . GLY A 1 83 ? 7.547 9.115 0.542 1.00 86.94 83 GLY A CA 1
ATOM 567 C C . GLY A 1 83 ? 6.973 8.103 1.536 1.00 86.94 83 GLY A C 1
ATOM 568 O O . GLY A 1 83 ? 6.048 8.430 2.278 1.00 86.94 83 GLY A O 1
ATOM 569 N N . GLY A 1 84 ? 7.554 6.902 1.605 1.00 85.19 84 GLY A N 1
ATOM 570 C CA . GLY A 1 84 ? 7.167 5.862 2.558 1.00 85.19 84 GLY A CA 1
ATOM 571 C C . GLY A 1 84 ? 7.444 6.260 4.006 1.00 85.19 84 GLY A C 1
ATOM 572 O O . GLY A 1 84 ? 6.570 6.108 4.860 1.00 85.19 84 GLY A O 1
ATOM 573 N N . TRP A 1 85 ? 8.620 6.829 4.284 1.00 85.25 85 TRP A N 1
ATOM 574 C CA . TRP A 1 85 ? 8.977 7.288 5.626 1.00 85.25 85 TRP A CA 1
ATOM 575 C C . TRP A 1 85 ? 8.109 8.466 6.086 1.00 85.25 85 TRP A C 1
ATOM 577 O O . TRP A 1 85 ? 7.534 8.415 7.175 1.00 85.25 85 TRP A O 1
ATOM 587 N N . LEU A 1 86 ? 7.925 9.479 5.230 1.00 85.44 86 LEU A N 1
ATOM 588 C CA . LEU A 1 86 ? 7.028 10.603 5.509 1.00 85.44 86 LEU A CA 1
ATOM 589 C C . LEU A 1 86 ? 5.587 10.116 5.715 1.00 85.44 86 LEU A C 1
ATOM 591 O O . LEU A 1 86 ? 4.936 10.492 6.690 1.00 85.44 86 LEU A O 1
ATOM 595 N N . GLY A 1 87 ? 5.094 9.229 4.850 1.00 80.56 87 GLY A N 1
ATOM 596 C CA . GLY A 1 87 ? 3.761 8.645 4.978 1.00 80.56 87 GLY A CA 1
ATOM 597 C C . GLY A 1 87 ? 3.565 7.874 6.288 1.00 80.56 87 GLY A C 1
ATOM 598 O O . GLY A 1 87 ? 2.525 8.022 6.932 1.00 80.56 87 GLY A O 1
ATOM 599 N N . ALA A 1 88 ? 4.564 7.100 6.722 1.00 78.75 88 ALA A N 1
ATOM 600 C CA . ALA A 1 88 ? 4.515 6.336 7.970 1.00 78.75 88 ALA A CA 1
ATOM 601 C C . ALA A 1 88 ? 4.539 7.238 9.219 1.00 78.75 88 ALA A C 1
ATOM 603 O O . ALA A 1 88 ? 3.762 7.023 10.157 1.00 78.75 88 ALA A O 1
ATOM 604 N N . GLU A 1 89 ? 5.384 8.270 9.225 1.00 81.44 89 GLU A N 1
ATOM 605 C CA . GLU A 1 89 ? 5.511 9.201 10.352 1.00 81.44 89 GLU A CA 1
ATOM 606 C C . GLU A 1 89 ? 4.236 10.047 10.520 1.00 81.44 89 GLU A C 1
ATOM 608 O O . GLU A 1 89 ? 3.633 10.081 11.600 1.00 81.44 89 GLU A O 1
ATOM 613 N N . TYR A 1 90 ? 3.750 10.663 9.436 1.00 76.38 90 TYR A N 1
ATOM 614 C CA . TYR A 1 90 ? 2.528 11.475 9.472 1.00 76.38 90 TYR A CA 1
ATOM 615 C C . TYR A 1 90 ? 1.264 10.622 9.672 1.00 76.38 90 TYR A C 1
ATOM 617 O O . TYR A 1 90 ? 0.380 11.007 10.445 1.00 76.38 90 TYR A O 1
ATOM 625 N N . GLY A 1 91 ? 1.190 9.450 9.031 1.00 69.38 91 GLY A N 1
ATOM 626 C CA . GLY A 1 91 ? 0.073 8.500 9.117 1.00 69.38 91 GLY A CA 1
ATOM 627 C C . GLY A 1 91 ? -0.124 7.883 10.498 1.00 69.38 91 GLY A C 1
ATOM 628 O O . GLY A 1 91 ? -1.264 7.709 10.936 1.00 69.38 91 GLY A O 1
ATOM 629 N N . SER A 1 92 ? 0.965 7.573 11.205 1.00 67.81 92 SER A N 1
ATOM 630 C CA . SER A 1 92 ? 0.881 6.922 12.517 1.00 67.81 92 SER A CA 1
ATOM 631 C C . SER A 1 92 ? 0.695 7.910 13.670 1.00 67.81 92 SER A C 1
ATOM 633 O O . SER A 1 92 ? -0.098 7.626 14.574 1.00 67.81 92 SER A O 1
ATOM 635 N N . ARG A 1 93 ? 1.368 9.074 13.640 1.00 64.50 93 ARG A N 1
ATOM 636 C CA . ARG A 1 93 ? 1.455 9.970 14.808 1.00 64.50 93 ARG A CA 1
ATOM 637 C C . ARG A 1 93 ? 0.598 11.232 14.750 1.00 64.50 93 ARG A C 1
ATOM 639 O O . ARG A 1 93 ? 0.259 11.746 15.812 1.00 64.50 93 ARG A O 1
ATOM 646 N N . ARG A 1 94 ? 0.260 11.761 13.565 1.00 62.78 94 ARG A N 1
ATOM 647 C CA . ARG A 1 94 ? -0.341 13.112 13.444 1.00 62.78 94 ARG A CA 1
ATOM 648 C C . ARG A 1 94 ? -1.711 13.173 12.776 1.00 62.78 94 ARG A C 1
ATOM 650 O O . ARG A 1 94 ? -2.358 14.213 12.844 1.00 62.78 94 ARG A O 1
ATOM 657 N N . LEU A 1 95 ? -2.159 12.099 12.132 1.00 65.31 95 LEU A N 1
ATOM 658 C CA . LEU A 1 95 ? -3.415 12.108 11.388 1.00 65.31 95 LEU A CA 1
ATOM 659 C C . LEU A 1 95 ? -4.600 11.641 12.238 1.00 65.31 95 LEU A C 1
ATOM 661 O O . LEU A 1 95 ? -4.640 10.522 12.751 1.00 65.31 95 LEU A O 1
ATOM 665 N N . ASP A 1 96 ? -5.592 12.522 12.333 1.00 74.19 96 ASP A N 1
ATOM 666 C CA . ASP A 1 96 ? -6.874 12.262 12.978 1.00 74.19 96 ASP A CA 1
ATOM 667 C C . ASP A 1 96 ? -7.584 11.071 12.296 1.00 74.19 96 ASP A C 1
ATOM 669 O O . ASP A 1 96 ? -7.596 11.001 11.057 1.00 74.19 96 ASP A O 1
ATOM 673 N N . PRO A 1 97 ? -8.253 10.153 13.026 1.00 67.69 97 PRO A N 1
ATOM 674 C CA . PRO A 1 97 ? -8.919 8.989 12.433 1.00 67.69 97 PRO A CA 1
ATOM 675 C C . PRO A 1 97 ? -9.945 9.349 11.348 1.00 67.69 97 PRO A C 1
ATOM 677 O O . PRO A 1 97 ? -10.197 8.558 10.438 1.00 67.69 97 PRO A O 1
ATOM 680 N N . ARG A 1 98 ? -10.522 10.558 11.413 1.00 74.12 98 ARG A N 1
ATOM 681 C CA . ARG A 1 98 ? -11.427 11.105 10.389 1.00 74.12 98 ARG A CA 1
ATOM 682 C C . ARG A 1 98 ? -10.708 11.387 9.068 1.00 74.12 98 ARG A C 1
ATOM 684 O O . ARG A 1 98 ? -11.248 11.069 8.011 1.00 74.12 98 ARG A O 1
ATOM 691 N N . VAL A 1 99 ? -9.504 11.957 9.120 1.00 75.31 99 VAL A N 1
ATOM 692 C CA . VAL A 1 99 ? -8.685 12.227 7.926 1.00 75.31 99 VAL A CA 1
ATOM 693 C C . VAL A 1 99 ? -8.176 10.916 7.350 1.00 75.31 99 VAL A C 1
ATOM 695 O O . VAL A 1 99 ? -8.286 10.686 6.151 1.00 75.31 99 VAL A O 1
ATOM 698 N N . LEU A 1 100 ? -7.732 10.015 8.222 1.00 70.00 100 LEU A N 1
ATOM 699 C CA . LEU A 1 100 ? -7.279 8.682 7.850 1.00 70.00 100 LEU A CA 1
ATOM 700 C C . LEU A 1 100 ? -8.393 7.889 7.129 1.00 70.00 100 LEU A C 1
ATOM 702 O O . LEU A 1 100 ? -8.161 7.269 6.094 1.00 70.00 100 LEU A O 1
ATOM 706 N N . ARG A 1 101 ? -9.643 8.001 7.605 1.00 70.75 101 ARG A N 1
ATOM 707 C CA . ARG A 1 101 ? -10.828 7.439 6.934 1.00 70.75 101 ARG A CA 1
ATOM 708 C C . ARG A 1 101 ? -11.097 8.064 5.563 1.00 70.75 101 ARG A C 1
ATOM 710 O O . ARG A 1 101 ? -11.438 7.331 4.640 1.00 70.75 101 ARG A O 1
ATOM 717 N N . ARG A 1 102 ? -10.969 9.388 5.420 1.00 77.75 102 ARG A N 1
ATOM 718 C CA . ARG A 1 102 ? -11.155 10.077 4.127 1.00 77.75 102 ARG A CA 1
ATOM 719 C C . ARG A 1 102 ? -10.067 9.708 3.124 1.00 77.75 102 ARG A C 1
ATOM 721 O O . ARG A 1 102 ? -10.394 9.479 1.969 1.00 77.75 102 ARG A O 1
ATOM 728 N N . LEU A 1 103 ? -8.812 9.612 3.564 1.00 75.81 103 LEU A N 1
ATOM 729 C CA . LEU A 1 103 ? -7.695 9.174 2.726 1.00 75.81 103 LEU A CA 1
ATOM 730 C C . LEU A 1 103 ? -7.917 7.749 2.225 1.00 75.81 103 LEU A C 1
ATOM 732 O O . LEU A 1 103 ? -7.839 7.512 1.025 1.00 75.81 103 LEU A O 1
ATOM 736 N N . LEU A 1 104 ? -8.282 6.826 3.118 1.00 73.44 104 LEU A N 1
ATOM 737 C CA . LEU A 1 104 ? -8.631 5.466 2.718 1.00 73.44 104 LEU A CA 1
ATOM 738 C C . LEU A 1 104 ? -9.803 5.458 1.724 1.00 73.44 104 LEU A C 1
ATOM 740 O O . LEU A 1 104 ? -9.714 4.802 0.695 1.00 73.44 104 LEU A O 1
ATOM 744 N N . ALA A 1 105 ? -10.870 6.220 1.983 1.00 75.75 105 ALA A N 1
ATOM 745 C CA . ALA A 1 105 ? -12.010 6.316 1.069 1.00 75.75 105 ALA A CA 1
ATOM 746 C C . ALA A 1 105 ? -11.621 6.876 -0.312 1.00 75.75 105 ALA A C 1
ATOM 748 O O . ALA A 1 105 ? -12.083 6.360 -1.325 1.00 75.75 105 ALA A O 1
ATOM 749 N N . LEU A 1 106 ? -10.749 7.887 -0.361 1.00 80.75 106 LEU A N 1
ATOM 750 C CA . LEU A 1 106 ? -10.215 8.452 -1.603 1.00 80.75 106 LEU A CA 1
ATOM 751 C C . LEU A 1 106 ? -9.384 7.432 -2.381 1.00 80.75 106 LEU A C 1
ATOM 753 O O . LEU A 1 106 ? -9.590 7.281 -3.580 1.00 80.75 106 LEU A O 1
ATOM 757 N N . VAL A 1 107 ? -8.487 6.706 -1.709 1.00 75.25 107 VAL A N 1
ATOM 758 C CA . VAL A 1 107 ? -7.671 5.655 -2.338 1.00 75.25 107 VAL A CA 1
ATOM 759 C C . VAL A 1 107 ? -8.558 4.546 -2.903 1.00 75.25 107 VAL A C 1
ATOM 761 O O . VAL A 1 107 ? -8.301 4.063 -4.002 1.00 75.25 107 VAL A O 1
ATOM 764 N N . LEU A 1 108 ? -9.626 4.174 -2.194 1.00 74.50 108 LEU A N 1
ATOM 765 C CA . LEU A 1 108 ? -10.583 3.170 -2.660 1.00 74.50 108 LEU A CA 1
ATOM 766 C C . LEU A 1 108 ? -11.413 3.650 -3.848 1.00 74.50 108 LEU A C 1
ATOM 768 O O . LEU A 1 108 ? -11.575 2.900 -4.806 1.00 74.50 108 LEU A O 1
ATOM 772 N N . LEU A 1 109 ? -11.900 4.893 -3.815 1.00 80.19 109 LEU A N 1
ATOM 773 C CA . LEU A 1 109 ? -12.599 5.508 -4.945 1.00 80.19 109 LEU A CA 1
ATOM 774 C C . LEU A 1 109 ? -11.695 5.580 -6.172 1.00 80.19 109 LEU A C 1
ATOM 776 O O . LEU A 1 109 ? -12.113 5.202 -7.261 1.00 80.19 109 LEU A O 1
ATOM 780 N N . PHE A 1 110 ? -10.453 6.022 -5.987 1.00 80.81 110 PHE A N 1
ATOM 781 C CA . PHE A 1 110 ? -9.482 6.114 -7.065 1.00 80.81 110 PHE A CA 1
ATOM 782 C C . PHE A 1 110 ? -9.137 4.732 -7.625 1.00 80.81 110 PHE A C 1
ATOM 784 O O . PHE A 1 110 ? -9.207 4.536 -8.832 1.00 80.81 110 PHE A O 1
ATOM 791 N N . GLY A 1 111 ? -8.837 3.756 -6.765 1.00 72.00 111 GLY A N 1
ATOM 792 C CA . GLY A 1 111 ? -8.550 2.379 -7.173 1.00 72.00 111 GLY A CA 1
ATOM 793 C C . GLY A 1 111 ? -9.717 1.717 -7.904 1.00 72.00 111 GLY A C 1
ATOM 794 O O . GLY A 1 111 ? -9.520 1.113 -8.957 1.00 72.00 111 GLY A O 1
ATOM 795 N N . GLY A 1 112 ? -10.937 1.884 -7.387 1.00 71.75 112 GLY A N 1
ATOM 796 C CA . GLY A 1 112 ? -12.158 1.386 -8.022 1.00 71.75 112 GLY A CA 1
ATOM 797 C C . GLY A 1 112 ? -12.438 2.056 -9.369 1.00 71.75 112 GLY A C 1
ATOM 798 O O . GLY A 1 112 ? -12.749 1.370 -10.339 1.00 71.75 112 GLY A O 1
ATOM 799 N N . ALA A 1 113 ? -12.260 3.377 -9.463 1.00 79.50 113 ALA A N 1
ATOM 800 C CA . ALA A 1 113 ? -12.392 4.105 -10.724 1.00 79.50 113 ALA A CA 1
ATOM 801 C C . ALA A 1 113 ? -11.348 3.652 -11.753 1.00 79.50 113 ALA A C 1
ATOM 803 O O . ALA A 1 113 ? -11.688 3.453 -12.916 1.00 79.50 113 ALA A O 1
ATOM 804 N N . ARG A 1 114 ? -10.099 3.434 -11.323 1.00 73.62 114 ARG A N 1
ATOM 805 C CA . ARG A 1 114 ? -9.020 2.941 -12.185 1.00 73.62 114 ARG A CA 1
ATOM 806 C C . ARG A 1 114 ? -9.350 1.559 -12.747 1.00 73.62 114 ARG A C 1
ATOM 808 O O . ARG A 1 114 ? -9.181 1.375 -13.936 1.00 73.62 114 ARG A O 1
ATOM 815 N N . MET A 1 115 ? -9.913 0.640 -11.956 1.00 69.19 115 MET A N 1
ATOM 816 C CA . MET A 1 115 ? -10.362 -0.667 -12.473 1.00 69.19 115 MET A CA 1
ATOM 817 C C . MET A 1 115 ? -11.548 -0.587 -13.440 1.00 69.19 115 MET A C 1
ATOM 819 O O . MET A 1 115 ? -11.647 -1.411 -14.341 1.00 69.19 115 MET A O 1
ATOM 823 N N . LEU A 1 116 ? -12.469 0.363 -13.251 1.00 75.12 116 LEU A N 1
ATOM 824 C CA . LEU A 1 116 ? -13.595 0.550 -14.177 1.00 75.12 116 LEU A CA 1
ATOM 825 C C . LEU A 1 116 ? -13.157 1.182 -15.504 1.00 75.12 116 LEU A C 1
ATOM 827 O O . LEU A 1 116 ? -13.808 0.967 -16.523 1.00 75.12 116 LEU A O 1
ATOM 831 N N . LEU A 1 117 ? -12.084 1.974 -15.479 1.00 73.75 117 LEU A N 1
ATOM 832 C CA . LEU A 1 117 ? -11.577 2.714 -16.633 1.00 73.75 117 LEU A CA 1
ATOM 833 C C . LEU A 1 117 ? -10.364 2.048 -17.319 1.00 73.75 117 LEU A C 1
ATOM 835 O O . LEU A 1 117 ? -10.069 2.427 -18.451 1.00 73.75 117 LEU A O 1
ATOM 839 N N . GLY A 1 118 ? -9.675 1.085 -16.684 1.00 49.81 118 GLY A N 1
ATOM 840 C CA . GLY A 1 118 ? -8.483 0.399 -17.223 1.00 49.81 118 GLY A CA 1
ATOM 841 C C . GLY A 1 118 ? -7.544 -0.201 -16.174 1.00 49.81 118 GLY A C 1
ATOM 842 O O . GLY A 1 118 ? -6.640 0.515 -15.666 1.00 49.81 118 GLY A O 1
#

Sequence (118 aa):
MPLWAALLVGAVIGLVSGLLGIGGGIFLGPLLLLAGWAGTRQTMGITAAFVLVNSAAGLLGLLATAPVLPPGIVLWLPAVAAGGWLGAEYGSRRLDPRVLRRLLALVLLFGGARMLLG

Secondary structure (DSSP, 8-state):
--HHHHHHHHHHHHHHHHHTTS-THHHHHHHHHHTT-S-HHHHHHHHHHHHHHHHHHHHHHHHHH-----TTHHHHHHHHHHHHHHHHHHHHHT--HHHHHHHHHHHHHHHHHHHHH-